Protein AF-A0A453R050-F1 (afdb_monomer_lite)

Radius of gyration: 13.7 Å; chains: 1; bounding box: 25×36×34 Å

InterPro domains:
  IPR011709 DEAD-box helicase, OB fold [PF07717] (26-82)

pLDDT: mean 78.97, std 11.33, range [48.22, 93.44]

Structure (mmCIF, N/CA/C/O backbone):
data_AF-A0A453R050-F1
#
_entry.id   AF-A0A453R050-F1
#
loop_
_atom_site.group_PDB
_atom_site.id
_atom_site.type_symbol
_atom_site.label_atom_id
_atom_site.label_alt_id
_atom_site.label_comp_id
_atom_site.label_asym_id
_atom_site.label_entity_id
_atom_site.label_seq_id
_atom_site.pdbx_PDB_ins_code
_atom_site.Cartn_x
_atom_site.Cartn_y
_atom_site.Cartn_z
_atom_site.occupancy
_atom_site.B_iso_or_equiv
_atom_site.auth_seq_id
_atom_site.auth_comp_id
_atom_site.auth_asym_id
_atom_site.auth_atom_id
_atom_site.pdbx_PDB_model_num
ATOM 1 N N . MET A 1 1 ? -4.653 -22.212 8.690 1.00 52.12 1 MET A N 1
ATOM 2 C CA . MET A 1 1 ? -4.746 -20.772 8.367 1.00 52.12 1 MET A CA 1
ATOM 3 C C . MET A 1 1 ? -3.480 -20.008 8.774 1.00 52.12 1 MET A C 1
ATOM 5 O O . MET A 1 1 ? -2.844 -19.429 7.909 1.00 52.12 1 MET A O 1
ATOM 9 N N . GLU A 1 2 ? -3.033 -20.084 10.035 1.00 57.91 2 GLU A N 1
ATOM 10 C CA . GLU A 1 2 ? -1.853 -19.332 10.521 1.00 57.91 2 GLU A CA 1
ATOM 11 C C . GLU A 1 2 ? -0.520 -19.689 9.826 1.00 57.91 2 GLU A C 1
ATOM 13 O O . GLU A 1 2 ? 0.273 -18.802 9.516 1.00 57.91 2 GLU A O 1
ATOM 18 N N . LYS A 1 3 ? -0.285 -20.970 9.504 1.00 65.88 3 LYS A N 1
ATOM 19 C CA . LYS A 1 3 ? 0.933 -21.409 8.789 1.00 65.88 3 LYS A CA 1
ATOM 20 C C . LYS A 1 3 ? 1.045 -20.831 7.372 1.00 65.88 3 LYS A C 1
ATOM 22 O O . LYS A 1 3 ? 2.136 -20.448 6.968 1.00 65.88 3 LYS A O 1
ATOM 27 N N . ALA A 1 4 ? -0.074 -20.748 6.648 1.00 69.56 4 ALA A N 1
ATOM 28 C CA . ALA A 1 4 ? -0.107 -20.202 5.290 1.00 69.56 4 ALA A CA 1
ATOM 29 C C . ALA A 1 4 ? 0.192 -18.697 5.291 1.00 69.56 4 ALA A C 1
ATOM 31 O O . ALA A 1 4 ? 0.997 -18.227 4.497 1.00 69.56 4 ALA A O 1
ATOM 32 N N . LEU A 1 5 ? -0.373 -17.965 6.256 1.00 65.69 5 LEU A N 1
ATOM 33 C CA . LEU A 1 5 ? -0.137 -16.532 6.413 1.00 65.69 5 LEU A CA 1
ATOM 34 C C . LEU A 1 5 ? 1.318 -16.218 6.793 1.00 65.69 5 LEU A C 1
ATOM 36 O O . LEU A 1 5 ? 1.913 -15.300 6.242 1.00 65.69 5 LEU A O 1
ATOM 40 N N . ASN A 1 6 ? 1.920 -17.006 7.688 1.00 69.12 6 ASN A N 1
ATOM 41 C CA . ASN A 1 6 ? 3.335 -16.846 8.039 1.00 69.12 6 ASN A CA 1
ATOM 42 C C . ASN A 1 6 ? 4.262 -17.114 6.859 1.00 69.12 6 ASN A C 1
ATOM 44 O O . ASN A 1 6 ? 5.246 -16.398 6.689 1.00 69.12 6 ASN A O 1
ATOM 48 N N . ARG A 1 7 ? 3.932 -18.123 6.049 1.00 72.75 7 ARG A N 1
ATOM 49 C CA . ARG A 1 7 ? 4.673 -18.441 4.833 1.00 72.75 7 ARG A CA 1
ATOM 50 C C . ARG A 1 7 ? 4.585 -17.300 3.820 1.00 72.75 7 ARG A C 1
ATOM 52 O O . ARG A 1 7 ? 5.623 -16.833 3.375 1.00 72.75 7 ARG A O 1
ATOM 59 N N . TRP A 1 8 ? 3.381 -16.791 3.556 1.00 71.31 8 TRP A N 1
ATOM 60 C CA . TRP A 1 8 ? 3.177 -15.644 2.671 1.00 71.31 8 TRP A CA 1
ATOM 61 C C . TRP A 1 8 ? 3.947 -14.408 3.143 1.00 71.31 8 TRP A C 1
ATOM 63 O O . TRP A 1 8 ? 4.665 -13.793 2.359 1.00 71.31 8 TRP A O 1
ATOM 73 N N . CYS A 1 9 ? 3.860 -14.066 4.435 1.00 67.75 9 CYS A N 1
ATOM 74 C CA . CYS A 1 9 ? 4.610 -12.935 4.976 1.00 67.75 9 CYS A CA 1
ATOM 75 C C . CYS A 1 9 ? 6.122 -13.137 4.802 1.00 67.75 9 CYS A C 1
ATOM 77 O O . CYS A 1 9 ? 6.800 -12.192 4.429 1.00 67.75 9 CYS A O 1
ATOM 79 N N . PHE A 1 10 ? 6.650 -14.340 5.046 1.00 67.00 10 PHE A N 1
ATOM 80 C CA . PHE A 1 10 ? 8.080 -14.632 4.900 1.00 67.00 10 PHE A CA 1
ATOM 81 C C . PHE A 1 10 ? 8.555 -14.570 3.443 1.00 67.00 10 PHE A C 1
ATOM 83 O O . PHE A 1 10 ? 9.627 -14.045 3.168 1.00 67.00 10 PHE A O 1
ATOM 90 N N . GLU A 1 11 ? 7.745 -15.071 2.512 1.00 68.06 11 GLU A N 1
ATOM 91 C CA . GLU A 1 11 ? 8.044 -15.050 1.076 1.00 68.06 11 GLU A CA 1
ATOM 92 C C . GLU A 1 11 ? 8.025 -13.628 0.496 1.00 68.06 11 GLU A C 1
ATOM 94 O O . GLU A 1 11 ? 8.766 -13.342 -0.438 1.00 68.06 11 GLU A O 1
ATOM 99 N N . ASN A 1 12 ? 7.221 -12.726 1.069 1.00 68.75 12 ASN A N 1
ATOM 100 C CA . ASN A 1 12 ? 7.033 -11.370 0.544 1.00 68.75 12 ASN A CA 1
ATOM 101 C C . ASN A 1 12 ? 7.746 -10.277 1.366 1.00 68.75 12 ASN A C 1
ATOM 103 O O . ASN A 1 12 ? 7.875 -9.149 0.896 1.00 68.75 12 ASN A O 1
ATOM 107 N N . PHE A 1 13 ? 8.226 -10.573 2.581 1.00 65.69 13 PHE A N 1
ATOM 108 C CA . PHE A 1 13 ? 8.894 -9.600 3.454 1.00 65.69 13 PHE A CA 1
ATOM 109 C C . PHE A 1 13 ? 10.156 -10.177 4.108 1.00 65.69 13 PHE A C 1
ATOM 111 O O . PHE A 1 13 ? 10.118 -11.159 4.842 1.00 65.69 13 PHE A O 1
ATOM 118 N N . ILE A 1 14 ? 11.280 -9.478 3.932 1.00 57.25 14 ILE A N 1
ATOM 119 C CA . ILE A 1 14 ? 12.619 -9.939 4.346 1.00 57.25 14 ILE A CA 1
ATOM 120 C C . ILE A 1 14 ? 12.910 -9.687 5.849 1.00 57.25 14 ILE A C 1
ATOM 122 O O . ILE A 1 14 ? 13.827 -10.273 6.419 1.00 57.25 14 ILE A O 1
ATOM 126 N N . ASN A 1 15 ? 12.133 -8.840 6.541 1.00 62.94 15 ASN A N 1
ATOM 127 C CA . ASN A 1 15 ? 12.406 -8.416 7.926 1.00 62.94 15 ASN A CA 1
ATOM 128 C C . ASN A 1 15 ? 11.314 -8.867 8.915 1.00 62.94 15 ASN A C 1
ATOM 130 O O . ASN A 1 15 ? 10.138 -8.574 8.718 1.00 62.94 15 ASN A O 1
ATOM 134 N N . TYR A 1 16 ? 11.701 -9.492 10.036 1.00 56.94 16 TYR A N 1
ATOM 135 C CA . TYR A 1 16 ? 10.781 -9.993 11.071 1.00 56.94 16 TYR A CA 1
ATOM 136 C C . TYR A 1 16 ? 9.821 -8.938 11.655 1.00 56.94 16 TYR A C 1
ATOM 138 O O . TYR A 1 16 ? 8.6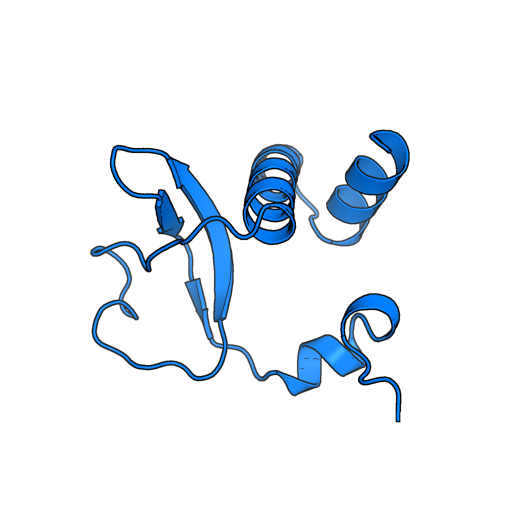61 -9.249 11.930 1.00 56.94 16 TYR A O 1
ATOM 146 N N . ARG A 1 17 ? 10.253 -7.679 11.832 1.00 58.81 17 ARG A N 1
ATOM 147 C CA . ARG A 1 17 ? 9.332 -6.599 12.243 1.00 58.81 17 ARG A CA 1
ATOM 148 C C . ARG A 1 17 ? 8.320 -6.298 11.143 1.00 58.81 17 ARG A C 1
ATOM 150 O O . ARG A 1 17 ? 7.133 -6.169 11.438 1.00 58.81 17 ARG A O 1
ATOM 157 N 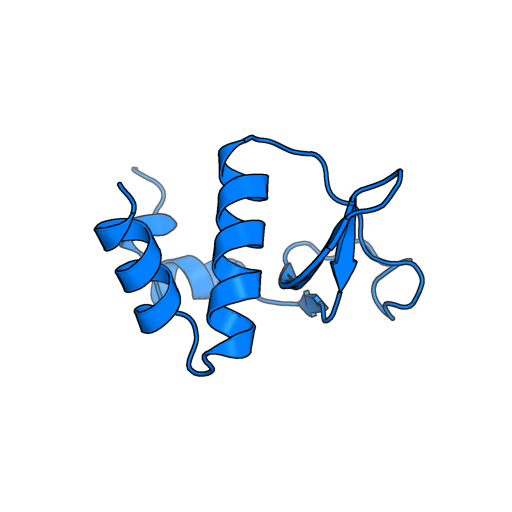N . SER A 1 18 ? 8.766 -6.272 9.890 1.00 65.25 18 SER A N 1
ATOM 158 C CA . SER A 1 18 ? 7.887 -6.130 8.729 1.00 65.25 18 SER A CA 1
ATOM 159 C C . SER A 1 18 ? 6.918 -7.307 8.589 1.00 65.25 18 SER A C 1
ATOM 161 O O . SER A 1 18 ? 5.796 -7.080 8.165 1.00 65.25 18 SER A O 1
ATOM 163 N N . LEU A 1 19 ? 7.265 -8.524 9.040 1.00 67.25 19 LEU A N 1
ATOM 164 C CA . LEU A 1 19 ? 6.338 -9.672 9.057 1.00 67.25 19 LEU A CA 1
ATOM 165 C C . LEU A 1 19 ? 5.118 -9.438 9.955 1.00 67.25 19 LEU A C 1
ATOM 167 O O . LEU A 1 19 ? 4.003 -9.818 9.595 1.00 67.25 19 LEU A O 1
ATOM 171 N N . ARG A 1 20 ? 5.305 -8.819 11.131 1.00 67.50 20 ARG A N 1
ATOM 172 C CA . ARG A 1 20 ? 4.180 -8.501 12.029 1.00 67.50 20 ARG A CA 1
ATOM 173 C C . ARG A 1 20 ? 3.240 -7.491 11.382 1.00 67.50 20 ARG A C 1
ATOM 175 O O . ARG A 1 20 ? 2.032 -7.709 11.376 1.00 67.50 20 ARG A O 1
ATOM 182 N N . HI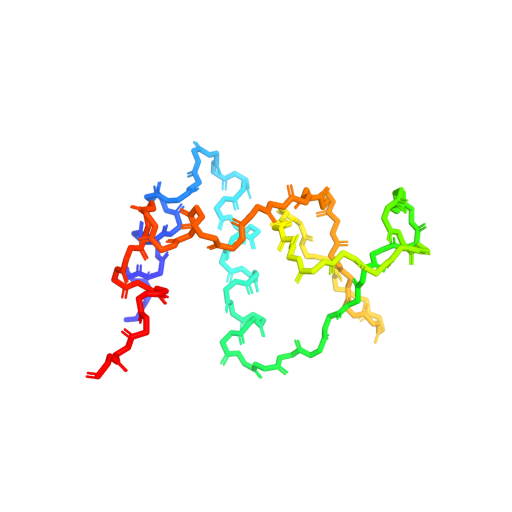S A 1 21 ? 3.802 -6.443 10.783 1.00 70.81 21 HIS A N 1
ATOM 183 C CA . HIS A 1 21 ? 3.020 -5.456 10.048 1.00 70.81 21 HIS A CA 1
ATOM 184 C C . HIS A 1 21 ? 2.331 -6.085 8.832 1.00 70.81 21 HIS A C 1
ATOM 186 O O . HIS A 1 21 ? 1.131 -5.905 8.679 1.00 70.81 21 HIS A O 1
ATOM 192 N N . ALA A 1 22 ? 3.018 -6.919 8.051 1.00 70.06 22 ALA A N 1
ATOM 193 C CA . ALA A 1 22 ? 2.450 -7.640 6.913 1.00 70.06 22 ALA A CA 1
ATOM 194 C C . ALA A 1 22 ? 1.240 -8.504 7.297 1.00 70.06 22 ALA A C 1
ATOM 196 O O . ALA A 1 22 ? 0.247 -8.538 6.574 1.00 70.06 22 ALA A O 1
ATOM 197 N N . ARG A 1 23 ? 1.282 -9.164 8.462 1.00 70.81 23 ARG A N 1
ATOM 198 C CA . ARG A 1 23 ? 0.154 -9.951 8.974 1.00 70.81 23 ARG A CA 1
ATOM 199 C C . ARG A 1 23 ? -1.062 -9.076 9.278 1.00 70.81 23 ARG A C 1
ATOM 201 O O . ARG A 1 23 ? -2.183 -9.426 8.907 1.00 70.81 23 ARG A O 1
ATOM 208 N N . ASP A 1 24 ? -0.852 -7.958 9.968 1.00 72.56 24 ASP A N 1
ATOM 209 C CA . ASP A 1 24 ? -1.927 -7.020 10.300 1.00 72.56 24 ASP A CA 1
ATOM 210 C C . ASP A 1 24 ? -2.510 -6.355 9.051 1.00 72.56 24 ASP A C 1
ATOM 212 O O . ASP A 1 24 ? -3.730 -6.233 8.939 1.00 72.56 24 ASP A O 1
ATOM 216 N N . VAL A 1 25 ? -1.645 -6.006 8.099 1.00 70.94 25 VAL A N 1
ATOM 217 C CA . VAL A 1 25 ? -2.001 -5.495 6.773 1.00 70.94 25 VAL A CA 1
ATOM 218 C C . VAL A 1 25 ? -2.866 -6.501 6.022 1.00 70.94 25 VAL A C 1
ATOM 220 O O . VAL A 1 25 ? -3.983 -6.171 5.635 1.00 70.94 25 VAL A O 1
ATOM 223 N N . HIS A 1 26 ? -2.406 -7.746 5.888 1.00 74.44 26 HIS A N 1
ATOM 224 C CA . HIS A 1 26 ? -3.160 -8.805 5.223 1.00 74.44 26 HIS A CA 1
ATOM 225 C C . HIS A 1 26 ? -4.525 -9.014 5.881 1.00 74.44 26 HIS A C 1
ATOM 227 O O . HIS A 1 26 ? -5.538 -9.114 5.197 1.00 74.44 26 HIS A O 1
ATOM 233 N N . ARG A 1 27 ? -4.588 -9.058 7.219 1.00 73.62 27 ARG A N 1
ATOM 234 C CA . ARG A 1 27 ? -5.863 -9.204 7.932 1.00 73.62 27 ARG A CA 1
ATOM 235 C C . ARG A 1 27 ? -6.801 -8.029 7.655 1.00 73.62 27 ARG A C 1
ATOM 237 O O . ARG A 1 27 ? -7.989 -8.262 7.467 1.00 73.62 27 ARG A O 1
ATOM 244 N N . ALA A 1 28 ? -6.298 -6.796 7.632 1.00 73.25 28 ALA A N 1
ATOM 245 C CA . ALA A 1 28 ? -7.113 -5.620 7.328 1.00 73.25 28 ALA A CA 1
ATOM 246 C C . ALA A 1 28 ? -7.663 -5.661 5.892 1.00 73.25 28 ALA A C 1
ATOM 248 O O . ALA A 1 28 ? -8.854 -5.428 5.696 1.00 73.25 28 ALA A O 1
ATOM 249 N N . LEU A 1 29 ? -6.833 -6.046 4.917 1.00 70.94 29 LEU A N 1
ATOM 250 C CA . LEU A 1 29 ? -7.249 -6.210 3.520 1.00 70.94 29 LEU A CA 1
ATOM 251 C C . LEU A 1 29 ? -8.274 -7.344 3.359 1.00 70.94 29 LEU A C 1
ATOM 253 O O . LEU A 1 29 ? -9.333 -7.137 2.778 1.00 70.94 29 LEU A O 1
ATOM 257 N N . ALA A 1 30 ? -8.015 -8.512 3.953 1.00 72.88 30 ALA A N 1
ATOM 258 C CA . ALA A 1 30 ? -8.902 -9.677 3.883 1.00 72.88 30 ALA A CA 1
ATOM 259 C C . ALA A 1 30 ? -10.260 -9.459 4.570 1.00 72.88 30 ALA A C 1
ATOM 261 O O . ALA A 1 30 ? -11.235 -10.128 4.248 1.00 72.88 30 ALA A O 1
ATOM 262 N N . THR A 1 31 ? -10.332 -8.537 5.533 1.00 77.25 31 THR A N 1
ATOM 263 C CA . THR A 1 31 ? -11.578 -8.187 6.234 1.00 77.25 31 THR A CA 1
ATOM 264 C C . THR A 1 31 ? -12.308 -7.004 5.595 1.00 77.25 31 THR A C 1
ATOM 266 O O . THR A 1 31 ? -13.323 -6.565 6.130 1.00 77.25 31 THR A O 1
ATOM 269 N N . GLY A 1 32 ? -11.809 -6.477 4.468 1.00 73.38 32 GLY A N 1
ATOM 270 C CA . GLY A 1 32 ? -12.411 -5.334 3.780 1.00 73.38 32 GLY A CA 1
ATOM 271 C C . GLY A 1 32 ? -12.386 -4.047 4.608 1.00 73.38 32 GLY A C 1
ATOM 272 O O . GLY A 1 32 ? -13.219 -3.164 4.407 1.00 73.38 32 GLY A O 1
ATOM 273 N N . GLN A 1 33 ? -11.470 -3.931 5.578 1.00 79.00 33 GLN A N 1
ATOM 274 C CA . GLN A 1 33 ? -11.380 -2.733 6.406 1.00 79.00 33 GLN A CA 1
ATOM 275 C C . GLN A 1 33 ? -10.932 -1.544 5.557 1.00 79.00 33 GLN A C 1
ATOM 277 O O . GLN A 1 33 ? -9.888 -1.587 4.909 1.00 79.00 33 GLN A O 1
ATOM 282 N N . SER A 1 34 ? -11.695 -0.451 5.616 1.00 82.25 34 SER A N 1
ATOM 283 C CA . SER A 1 34 ? -11.308 0.794 4.956 1.00 82.25 34 SER A CA 1
ATOM 284 C C . SER A 1 34 ? -10.048 1.369 5.606 1.00 82.25 34 SER A C 1
ATOM 286 O O . SER A 1 34 ? -9.947 1.474 6.835 1.00 82.25 34 SER A O 1
ATOM 288 N N . VAL A 1 35 ? -9.085 1.735 4.765 1.00 87.38 35 VAL A N 1
ATOM 289 C CA . VAL A 1 35 ? -7.822 2.367 5.152 1.00 87.38 35 VAL A CA 1
ATOM 290 C C . VAL A 1 35 ? -7.630 3.652 4.357 1.00 87.38 35 VAL A C 1
ATOM 292 O O . VAL A 1 35 ? -8.140 3.790 3.246 1.00 87.38 35 VAL A O 1
ATOM 295 N N . GLN A 1 36 ? -6.911 4.613 4.929 1.00 89.81 36 GLN A N 1
ATOM 296 C CA . GLN A 1 36 ? -6.616 5.900 4.297 1.00 89.81 36 GLN A CA 1
ATOM 297 C C . GLN A 1 36 ? -5.110 6.137 4.202 1.00 89.81 36 GLN A C 1
ATOM 299 O O . GLN A 1 36 ? -4.338 5.661 5.033 1.00 89.81 36 GLN A O 1
ATOM 304 N N . MET A 1 37 ? -4.669 6.920 3.217 1.00 91.75 37 MET A N 1
ATOM 305 C CA . MET A 1 37 ? -3.281 7.385 3.181 1.00 91.75 37 MET A CA 1
ATOM 306 C C . MET A 1 37 ? -3.006 8.286 4.386 1.00 91.75 37 MET A C 1
ATOM 308 O O . MET A 1 37 ? -3.798 9.173 4.701 1.00 91.75 37 MET A O 1
ATOM 312 N N . HIS A 1 38 ? -1.885 8.067 5.072 1.00 92.94 38 HIS A N 1
ATOM 313 C CA . HIS A 1 38 ? -1.522 8.906 6.208 1.00 92.94 38 HIS A CA 1
ATOM 314 C C . HIS A 1 38 ? -1.218 10.355 5.760 1.00 92.94 38 HIS A C 1
ATOM 316 O O . HIS A 1 38 ? -0.499 10.527 4.770 1.00 92.94 38 HIS A O 1
ATOM 322 N N . PRO A 1 39 ? -1.662 11.398 6.499 1.00 93.25 39 PRO A N 1
ATOM 323 C CA . PRO A 1 39 ? -1.457 12.806 6.127 1.00 93.25 39 PRO A CA 1
ATOM 324 C C . PRO A 1 39 ? 0.000 13.234 5.948 1.00 93.25 39 PRO A C 1
ATOM 326 O O . PRO A 1 39 ? 0.286 14.171 5.211 1.00 93.25 39 PRO A O 1
ATOM 329 N N . SER A 1 40 ? 0.934 12.543 6.606 1.00 93.44 40 SER A N 1
ATOM 330 C CA . SER A 1 40 ? 2.371 12.812 6.461 1.00 93.44 40 SER A CA 1
ATOM 331 C C . SER A 1 40 ? 2.978 12.274 5.161 1.00 93.44 40 SER A C 1
ATOM 333 O O . SER A 1 40 ? 4.165 12.475 4.924 1.00 93.44 40 SER A O 1
ATOM 335 N N . SER A 1 41 ? 2.226 11.511 4.364 1.00 93.19 41 SER A N 1
ATOM 336 C CA . SER A 1 41 ? 2.719 10.989 3.095 1.00 93.19 41 SER A CA 1
ATOM 337 C C . SER A 1 41 ? 2.796 12.101 2.057 1.00 93.19 41 SER A C 1
ATOM 339 O O . SER A 1 41 ? 1.841 12.853 1.871 1.00 93.19 41 SER A O 1
ATOM 341 N N . VAL A 1 42 ? 3.882 12.133 1.286 1.00 93.12 42 VAL A N 1
ATOM 342 C CA . VAL A 1 42 ? 3.993 13.004 0.104 1.00 93.12 42 VAL A CA 1
ATOM 343 C C . VAL A 1 42 ? 2.904 12.709 -0.935 1.00 93.12 42 VAL A C 1
ATOM 345 O O . VAL A 1 42 ? 2.547 13.576 -1.725 1.00 93.12 42 VAL A O 1
ATOM 348 N N . LEU A 1 43 ? 2.323 11.505 -0.899 1.00 91.50 43 LEU A N 1
ATOM 349 C CA . LEU A 1 43 ? 1.239 11.087 -1.786 1.00 91.50 43 LEU A CA 1
ATOM 350 C C . LEU A 1 43 ? -0.159 11.467 -1.273 1.00 91.50 43 LEU A C 1
ATOM 352 O O . LEU A 1 43 ? -1.128 11.267 -1.999 1.00 91.50 43 LEU A O 1
ATOM 356 N N . PHE A 1 44 ? -0.295 12.035 -0.068 1.00 90.75 44 PHE A N 1
ATOM 357 C CA . PHE A 1 44 ? -1.596 12.268 0.579 1.00 90.75 44 PHE A CA 1
ATOM 358 C C . PHE A 1 44 ? -2.561 13.132 -0.248 1.00 90.75 44 PHE A C 1
ATOM 360 O O . PHE A 1 44 ? -3.769 12.928 -0.211 1.00 90.75 44 PHE A O 1
ATOM 367 N N . ARG A 1 45 ? -2.031 14.093 -1.012 1.00 89.38 45 ARG A N 1
ATOM 368 C CA . ARG A 1 45 ? -2.820 14.995 -1.872 1.00 89.38 45 ARG A CA 1
ATOM 369 C C . ARG A 1 45 ? -2.814 14.584 -3.342 1.00 89.38 45 ARG A C 1
ATOM 371 O O . ARG A 1 45 ? -3.210 15.364 -4.202 1.00 89.38 45 ARG A O 1
ATOM 378 N N . THR A 1 46 ? -2.326 13.387 -3.636 1.00 91.19 46 THR A N 1
ATOM 379 C CA . THR A 1 46 ? -2.250 12.851 -4.993 1.00 91.19 46 THR A CA 1
ATOM 380 C C . THR A 1 46 ? -3.303 11.768 -5.181 1.00 91.19 46 THR A C 1
ATOM 382 O O . THR A 1 46 ? -3.818 11.216 -4.209 1.00 91.19 46 THR A O 1
ATOM 385 N N . LYS A 1 47 ? -3.613 11.445 -6.437 1.00 88.62 47 LYS A N 1
ATOM 386 C CA . LYS A 1 47 ? -4.472 10.315 -6.791 1.00 88.62 47 LYS A CA 1
ATOM 387 C C . LYS A 1 47 ? -3.627 9.265 -7.522 1.00 88.62 47 LYS A C 1
ATOM 389 O O . LYS A 1 47 ? -3.654 9.239 -8.748 1.00 88.62 47 LYS A O 1
ATOM 394 N N . PRO A 1 48 ? -2.790 8.493 -6.807 1.00 87.69 48 PRO A N 1
ATOM 395 C CA . PRO A 1 48 ? -1.985 7.464 -7.444 1.00 87.69 48 PRO A CA 1
ATOM 396 C C . PRO A 1 48 ? -2.886 6.305 -7.879 1.00 87.69 48 PRO A C 1
ATOM 398 O O . PRO A 1 48 ? -3.769 5.902 -7.124 1.00 87.69 48 PRO A O 1
ATOM 401 N N . ASP A 1 49 ? -2.637 5.759 -9.066 1.00 86.31 49 ASP A N 1
ATOM 402 C CA . ASP A 1 49 ? -3.420 4.635 -9.594 1.00 86.31 49 ASP A CA 1
ATOM 403 C C . ASP A 1 49 ? -3.179 3.347 -8.796 1.00 86.31 49 ASP A C 1
ATOM 405 O O . ASP A 1 49 ? -4.111 2.593 -8.526 1.00 86.31 49 ASP A O 1
ATOM 409 N N . CYS A 1 50 ? -1.934 3.117 -8.360 1.00 87.56 50 CYS A N 1
ATOM 410 C CA . CYS A 1 50 ? -1.562 1.968 -7.543 1.00 87.56 50 CYS A CA 1
ATOM 411 C C . CYS A 1 50 ? -0.423 2.301 -6.575 1.00 87.56 50 CYS A C 1
ATOM 413 O O . CYS A 1 50 ? 0.530 3.016 -6.911 1.00 87.56 50 CYS A O 1
ATOM 415 N N . VAL A 1 51 ? -0.535 1.792 -5.348 1.00 89.62 51 VAL A N 1
ATOM 416 C CA . VAL A 1 51 ? 0.460 1.957 -4.287 1.00 89.62 51 VAL A CA 1
ATOM 417 C C . VAL A 1 51 ? 0.612 0.674 -3.486 1.00 89.62 51 VAL A C 1
ATOM 419 O O . VAL A 1 51 ? -0.361 -0.026 -3.219 1.00 89.62 51 VAL A O 1
ATOM 422 N N . ILE A 1 52 ? 1.831 0.430 -3.022 1.00 87.25 52 ILE A N 1
ATOM 423 C CA . ILE A 1 52 ? 2.120 -0.503 -1.930 1.00 87.25 52 ILE A CA 1
ATOM 424 C C . ILE A 1 52 ? 2.428 0.283 -0.657 1.00 87.25 52 ILE A C 1
ATOM 426 O O . ILE A 1 52 ? 2.778 1.465 -0.712 1.00 87.25 52 ILE A O 1
ATOM 430 N N . PHE A 1 53 ? 2.298 -0.364 0.497 1.00 88.00 53 PHE A N 1
ATOM 431 C CA . PHE A 1 53 ? 2.572 0.239 1.798 1.00 88.00 53 PHE A CA 1
ATOM 432 C C . PHE A 1 53 ? 3.178 -0.780 2.760 1.00 88.00 53 PHE A C 1
ATOM 434 O O . PHE A 1 53 ? 2.906 -1.975 2.659 1.00 88.00 53 PHE A O 1
ATOM 441 N N . ASN A 1 54 ? 3.966 -0.296 3.723 1.00 83.56 54 ASN A N 1
ATOM 442 C CA . ASN A 1 54 ? 4.698 -1.169 4.651 1.00 83.56 54 ASN A CA 1
ATOM 443 C C . ASN A 1 54 ? 4.153 -1.150 6.084 1.00 83.56 54 ASN A C 1
ATOM 445 O O . ASN A 1 54 ? 4.489 -2.023 6.881 1.00 83.56 54 ASN A O 1
ATOM 449 N N . GL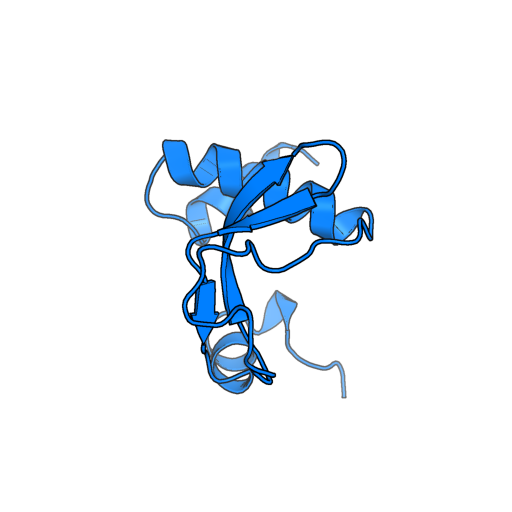U A 1 55 ? 3.353 -0.148 6.445 1.00 85.25 55 GLU A N 1
ATOM 450 C CA . GLU A 1 55 ? 2.901 0.046 7.822 1.00 85.25 55 GLU A CA 1
ATOM 451 C C . GLU A 1 55 ? 1.410 0.390 7.857 1.00 85.25 55 GLU A C 1
ATOM 453 O O . GLU A 1 55 ? 0.960 1.301 7.163 1.00 85.25 55 GLU A O 1
ATOM 458 N N . LEU A 1 56 ? 0.661 -0.330 8.697 1.00 87.19 56 LEU A N 1
ATOM 459 C CA . LEU A 1 56 ? -0.728 -0.037 9.041 1.00 87.19 56 LEU A CA 1
ATOM 460 C C . LEU A 1 56 ? -0.786 0.535 10.460 1.00 87.19 56 LEU A C 1
ATOM 462 O O . LEU A 1 56 ? -0.430 -0.143 11.424 1.00 87.19 56 LEU A O 1
ATOM 466 N N . VAL A 1 57 ? -1.275 1.764 10.589 1.00 88.62 57 VAL A N 1
ATOM 467 C CA . VAL A 1 57 ? -1.473 2.463 11.860 1.00 88.62 57 VAL A CA 1
ATOM 468 C C . VAL A 1 57 ? -2.955 2.448 12.207 1.00 88.62 57 VAL A C 1
ATOM 470 O O . VAL A 1 57 ? -3.785 2.986 11.474 1.00 88.62 57 VAL A O 1
ATOM 473 N N . ARG A 1 58 ? -3.293 1.830 13.340 1.00 86.69 58 ARG A N 1
ATOM 474 C CA . ARG A 1 58 ? -4.672 1.699 13.819 1.00 86.69 58 ARG A CA 1
ATOM 475 C C . ARG A 1 58 ? -4.964 2.762 14.873 1.00 86.69 58 ARG A C 1
ATOM 477 O O . ARG A 1 58 ? -4.358 2.751 15.940 1.00 86.69 58 ARG A O 1
ATOM 484 N N . THR A 1 59 ? -5.887 3.668 14.563 1.00 86.50 59 THR A N 1
ATOM 485 C CA . THR A 1 59 ? -6.411 4.688 15.491 1.00 86.50 59 THR A CA 1
ATOM 486 C C . THR A 1 59 ? -7.944 4.704 15.404 1.00 86.50 59 THR A C 1
ATOM 488 O O . THR A 1 59 ? -8.537 3.686 15.050 1.00 86.50 59 THR A O 1
ATOM 491 N N . THR A 1 60 ? -8.601 5.840 15.659 1.00 88.50 60 THR A N 1
ATOM 492 C CA . THR A 1 60 ? -10.014 6.065 15.301 1.00 88.50 60 THR A CA 1
ATOM 493 C C . THR A 1 60 ? -10.268 5.854 13.802 1.00 88.50 60 THR A C 1
ATOM 495 O O . THR A 1 60 ? -11.332 5.381 13.417 1.00 88.50 60 THR A O 1
ATOM 498 N N . GLN A 1 61 ? -9.276 6.159 12.958 1.00 86.44 61 GLN A N 1
ATOM 499 C CA . GLN A 1 61 ? -9.256 5.816 11.536 1.00 86.44 61 GLN A CA 1
ATOM 500 C C . GLN A 1 61 ? -7.972 5.040 11.216 1.00 86.44 61 GLN A C 1
ATOM 502 O O . GLN A 1 61 ? -6.909 5.307 11.784 1.00 86.44 61 GLN A O 1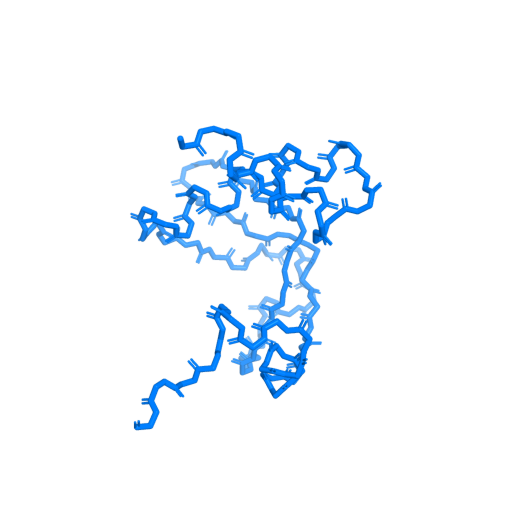
ATOM 507 N N . ASN A 1 62 ? -8.063 4.042 10.338 1.00 89.12 62 ASN A N 1
ATOM 508 C CA . ASN A 1 62 ? -6.900 3.256 9.939 1.00 89.12 62 ASN A CA 1
ATOM 509 C C . ASN A 1 62 ? -6.123 3.982 8.843 1.00 89.12 62 ASN A C 1
ATOM 511 O O . ASN A 1 62 ? -6.699 4.370 7.824 1.00 89.12 62 ASN A O 1
ATOM 515 N N . TYR A 1 63 ? -4.813 4.106 9.033 1.00 90.44 63 TYR A N 1
ATOM 516 C CA . TYR A 1 63 ? -3.923 4.773 8.093 1.00 90.44 63 TYR A CA 1
ATOM 517 C C . TYR A 1 63 ? -2.824 3.849 7.589 1.00 90.44 63 TYR A C 1
ATOM 519 O O . TYR A 1 63 ? -2.304 3.027 8.339 1.00 90.44 63 TYR A O 1
ATOM 527 N N . VAL A 1 64 ? -2.417 4.037 6.337 1.00 89.75 64 VAL A N 1
ATOM 528 C CA . VAL A 1 64 ? -1.254 3.374 5.744 1.00 89.75 64 VAL A CA 1
ATOM 529 C C . VAL A 1 64 ? -0.089 4.349 5.592 1.00 89.75 64 VAL A C 1
ATOM 531 O O . VAL A 1 64 ? -0.266 5.501 5.182 1.00 89.75 64 VAL A O 1
ATOM 534 N N . LYS A 1 65 ? 1.113 3.891 5.948 1.00 90.00 65 LYS A N 1
ATOM 535 C CA . LYS A 1 65 ? 2.364 4.658 5.914 1.00 90.00 65 LYS A CA 1
ATOM 536 C C . LYS A 1 65 ? 3.426 3.950 5.078 1.00 90.00 65 LYS A C 1
ATOM 538 O O . LYS A 1 65 ? 3.337 2.752 4.811 1.00 90.00 65 LYS A O 1
ATOM 543 N N . ASN A 1 66 ? 4.449 4.722 4.706 1.00 90.19 66 ASN A N 1
ATOM 544 C CA . ASN A 1 66 ? 5.549 4.294 3.839 1.00 90.19 66 ASN A CA 1
ATOM 545 C C . ASN A 1 66 ? 5.007 3.793 2.494 1.00 90.19 66 ASN A C 1
ATOM 547 O O . ASN A 1 66 ? 5.178 2.633 2.133 1.00 90.19 66 ASN A O 1
ATOM 551 N N . LEU A 1 67 ? 4.271 4.680 1.821 1.00 91.00 67 LEU A N 1
ATOM 552 C CA . LEU A 1 67 ? 3.634 4.411 0.540 1.00 91.00 67 LEU A CA 1
ATOM 553 C C . LEU A 1 67 ? 4.647 4.532 -0.600 1.00 91.00 67 LEU A C 1
ATOM 555 O O . LEU A 1 67 ? 5.418 5.492 -0.648 1.00 91.00 67 LEU A O 1
ATOM 559 N N . THR A 1 68 ? 4.576 3.614 -1.555 1.00 91.44 68 THR A N 1
ATOM 560 C CA . THR A 1 68 ? 5.364 3.649 -2.790 1.00 91.44 68 THR A CA 1
ATOM 561 C C . THR A 1 68 ? 4.429 3.439 -3.970 1.00 91.44 68 THR A C 1
ATOM 563 O O . THR A 1 68 ? 3.641 2.497 -3.969 1.00 91.44 68 THR A O 1
ATOM 566 N N . ARG A 1 69 ? 4.493 4.329 -4.968 1.00 92.06 69 ARG A N 1
ATOM 567 C CA . ARG A 1 69 ? 3.767 4.144 -6.232 1.00 92.06 69 ARG A CA 1
ATOM 568 C C . ARG A 1 69 ? 4.403 3.002 -7.010 1.00 92.06 69 ARG A C 1
ATOM 570 O O . ARG A 1 69 ? 5.628 2.944 -7.092 1.00 92.06 69 ARG A O 1
ATOM 577 N N . ILE A 1 70 ? 3.573 2.147 -7.584 1.00 90.56 70 ILE A N 1
ATOM 578 C CA . ILE A 1 70 ? 4.013 1.033 -8.425 1.00 90.56 70 ILE A CA 1
ATOM 579 C C . ILE A 1 70 ? 3.169 0.968 -9.694 1.00 90.56 70 ILE A C 1
ATOM 581 O O . ILE A 1 70 ? 2.070 1.527 -9.736 1.00 90.56 70 ILE A O 1
ATOM 585 N N . ASP A 1 71 ? 3.683 0.278 -10.707 1.00 88.69 71 ASP A N 1
ATOM 586 C CA . ASP A 1 71 ? 2.872 -0.169 -11.834 1.00 88.69 71 ASP A CA 1
ATOM 587 C C . ASP A 1 71 ? 2.095 -1.437 -11.417 1.00 88.69 71 ASP A C 1
ATOM 589 O O . ASP A 1 71 ? 2.721 -2.382 -10.923 1.00 88.69 71 ASP A O 1
ATOM 593 N N . PRO A 1 72 ? 0.757 -1.487 -11.574 1.00 84.56 72 PRO A N 1
ATOM 594 C CA . PRO A 1 72 ? -0.027 -2.694 -11.310 1.00 84.56 72 PRO A CA 1
ATOM 595 C C . PRO A 1 72 ? 0.492 -3.945 -12.026 1.00 84.56 72 PRO A C 1
ATOM 597 O O . PRO A 1 72 ? 0.380 -5.042 -11.480 1.00 84.56 72 PRO A O 1
ATOM 600 N N . LEU A 1 73 ? 1.074 -3.793 -13.222 1.00 86.94 73 LEU A N 1
ATOM 601 C CA . LEU A 1 73 ? 1.565 -4.911 -14.029 1.00 86.94 73 LEU A CA 1
ATOM 602 C C . LEU A 1 73 ? 2.677 -5.692 -13.315 1.00 86.94 73 LEU A C 1
ATOM 604 O O . LEU A 1 73 ? 2.739 -6.914 -13.429 1.00 86.94 73 LEU A O 1
ATOM 608 N N . TRP A 1 74 ? 3.484 -5.026 -12.482 1.00 87.44 74 TRP A N 1
ATOM 609 C CA . TRP A 1 74 ? 4.537 -5.687 -11.704 1.00 87.44 74 TRP A CA 1
ATOM 610 C C . TRP A 1 74 ? 3.985 -6.724 -10.726 1.00 87.44 74 TRP A C 1
ATOM 612 O O . TRP A 1 74 ? 4.659 -7.706 -10.427 1.00 87.44 74 TRP A O 1
ATOM 622 N N . LEU A 1 75 ? 2.767 -6.530 -10.211 1.00 83.50 75 LEU A N 1
ATOM 623 C CA . LEU A 1 75 ? 2.148 -7.493 -9.298 1.00 83.50 75 LEU A CA 1
ATOM 624 C C . LEU A 1 75 ? 1.755 -8.780 -10.027 1.00 83.50 75 LEU A C 1
ATOM 626 O O . LEU A 1 75 ? 1.953 -9.867 -9.484 1.00 83.50 75 LEU A O 1
ATOM 630 N N . ALA A 1 76 ? 1.246 -8.658 -11.255 1.00 82.75 76 ALA A N 1
ATOM 631 C CA . ALA A 1 76 ? 0.926 -9.803 -12.099 1.00 82.75 76 ALA A CA 1
ATOM 632 C C . ALA A 1 76 ? 2.195 -10.574 -12.504 1.00 82.75 76 ALA A C 1
ATOM 634 O O . ALA A 1 76 ? 2.181 -11.800 -12.522 1.00 82.75 76 ALA A O 1
ATOM 635 N N . GLU A 1 77 ? 3.304 -9.873 -12.758 1.00 83.88 77 GLU A N 1
ATOM 636 C CA . GLU A 1 77 ? 4.594 -10.493 -13.089 1.00 83.88 77 GLU A CA 1
ATOM 637 C C . GLU A 1 77 ? 5.258 -11.184 -11.885 1.00 83.88 77 GLU A C 1
ATOM 639 O O . GLU A 1 77 ? 5.742 -12.310 -12.000 1.00 83.88 77 GLU A O 1
ATOM 644 N N . LEU A 1 78 ? 5.296 -10.525 -10.720 1.00 80.69 78 LEU A N 1
ATOM 645 C CA . LEU A 1 78 ? 6.018 -11.010 -9.533 1.00 80.69 78 LEU A CA 1
ATOM 646 C C . LEU A 1 78 ? 5.230 -12.042 -8.722 1.00 80.69 78 LEU A C 1
ATOM 648 O O . LEU A 1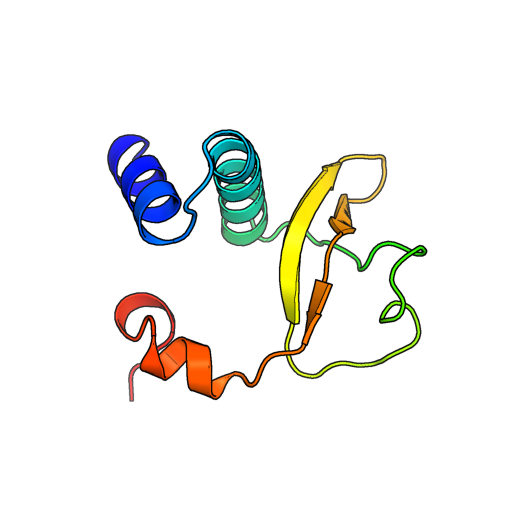 78 ? 5.819 -12.882 -8.039 1.00 80.69 78 LEU A O 1
ATOM 652 N N . ALA A 1 79 ? 3.904 -11.947 -8.742 1.00 80.19 79 ALA A N 1
ATOM 653 C CA . ALA A 1 79 ? 3.016 -12.745 -7.909 1.00 80.19 79 ALA A CA 1
ATOM 654 C C . ALA A 1 79 ? 1.733 -13.143 -8.669 1.00 80.19 79 ALA A C 1
ATOM 656 O O . ALA A 1 79 ? 0.624 -12.877 -8.187 1.00 80.19 79 ALA A O 1
ATOM 657 N N . PRO A 1 80 ? 1.853 -13.814 -9.832 1.00 81.94 80 PRO A N 1
ATOM 658 C CA . PRO A 1 80 ? 0.717 -14.137 -10.698 1.00 81.94 80 PRO A CA 1
ATOM 659 C C . PRO A 1 80 ? -0.378 -14.925 -9.972 1.00 81.94 80 PRO A C 1
ATOM 661 O O . PRO A 1 80 ? -1.553 -14.644 -10.137 1.00 81.94 80 PRO A O 1
ATOM 664 N N . GLN A 1 81 ? -0.028 -15.841 -9.072 1.00 80.94 81 GLN A N 1
ATOM 665 C CA . GLN A 1 81 ? -0.996 -16.633 -8.305 1.00 80.94 81 GLN A CA 1
ATOM 666 C C . GLN A 1 81 ? -1.926 -15.817 -7.385 1.00 80.94 81 GLN A C 1
ATOM 668 O O . GLN A 1 81 ? -2.908 -16.360 -6.888 1.00 80.94 81 GLN A O 1
ATOM 673 N N . TYR A 1 82 ? -1.601 -14.550 -7.107 1.00 75.44 82 TYR A N 1
ATOM 674 C CA . TYR A 1 82 ? -2.416 -13.663 -6.271 1.00 75.44 82 TYR A CA 1
ATOM 675 C C . TYR A 1 82 ? -3.131 -12.568 -7.070 1.00 75.44 82 TYR A C 1
ATOM 677 O O . TYR A 1 82 ? -4.148 -12.061 -6.600 1.00 75.44 82 TYR A O 1
ATOM 685 N N . TYR A 1 83 ? -2.593 -12.184 -8.232 1.00 78.06 83 TYR A N 1
ATOM 686 C CA . TYR A 1 83 ? -3.030 -10.999 -8.980 1.00 78.06 83 TYR A CA 1
ATOM 687 C C . TYR A 1 83 ? -3.322 -11.253 -10.460 1.00 78.06 83 TYR A C 1
ATOM 689 O O . TYR A 1 83 ? -3.756 -10.327 -11.141 1.00 78.06 83 TYR A O 1
ATOM 697 N N . ALA A 1 84 ? -3.085 -12.462 -10.974 1.00 73.12 84 ALA A N 1
ATOM 698 C CA . ALA A 1 84 ? -3.538 -12.816 -12.309 1.00 73.12 84 ALA A CA 1
ATOM 699 C C . ALA A 1 84 ? -5.066 -12.736 -12.334 1.00 73.12 84 ALA A C 1
ATOM 701 O O . ALA A 1 84 ? -5.750 -13.339 -11.506 1.00 73.12 84 ALA A O 1
ATOM 702 N N . THR A 1 85 ? -5.591 -11.959 -13.271 1.00 64.00 85 THR A N 1
ATOM 703 C CA . THR A 1 85 ? -6.997 -12.034 -13.641 1.00 64.00 85 THR A CA 1
ATOM 704 C C . THR A 1 85 ? -7.245 -13.424 -14.216 1.00 64.00 85 THR A C 1
ATOM 706 O O . THR A 1 85 ? -6.531 -13.844 -15.125 1.00 64.00 85 THR A O 1
ATOM 709 N N . GLU A 1 86 ? -8.205 -14.160 -13.653 1.00 60.06 86 GLU A N 1
ATOM 710 C CA . GLU A 1 86 ? -8.781 -15.309 -14.351 1.00 60.06 86 GLU A CA 1
ATOM 711 C C . GLU A 1 86 ? -9.452 -14.746 -15.614 1.00 60.06 86 GLU A C 1
ATOM 713 O O . GLU A 1 86 ? -10.439 -14.018 -15.501 1.00 60.06 86 GLU A O 1
ATOM 718 N N . ASP A 1 87 ? -8.850 -14.985 -16.781 1.00 48.22 87 ASP A N 1
ATOM 719 C CA . ASP A 1 87 ? -9.510 -14.796 -18.080 1.00 48.22 87 ASP A CA 1
ATOM 720 C C . ASP A 1 87 ? -10.578 -15.880 -18.305 1.00 48.22 87 ASP A C 1
ATOM 722 O O . ASP A 1 87 ? -10.304 -17.065 -17.986 1.00 48.22 87 ASP A O 1
#

Foldseek 3Di:
DVVVLLVVLVVVPVDPVLSVQSSVVVVCVVVVPDEAADPPDPCNPPDAPDWDARGWDDDPGIYTDPIDHDDLVVCCVVPVVVRPDPD

Secondary structure (DSSP, 8-state):
-HHHHHHHHHHH-SSHHHHHHHHHHHHHHHTT---EE-TTSTTTTS--S-EEEEEEEESSSEEEEEEEE--THHHHHH-HHHH----

Organism: Aegilops tauschii subsp. strangulata (NCBI:txid200361)

Sequence (87 aa):
MEKALNRWCFENFINYRSLRHARDVHRALATGQSVQMHPSSVLFRTKPDCVIFNELVRTTQNYVKNLTRIDPLWLAELAPQYYATED